Protein AF-A0A7S2HSU9-F1 (afdb_monomer)

Mean predicted aligned error: 16.43 Å

Radius of gyration: 36.78 Å; Cα contacts (8 Å, |Δi|>4): 39; chains: 1; bounding box: 89×58×72 Å

Structure (mmCIF, N/CA/C/O backbone):
data_AF-A0A7S2HSU9-F1
#
_entry.id   AF-A0A7S2HSU9-F1
#
loop_
_ato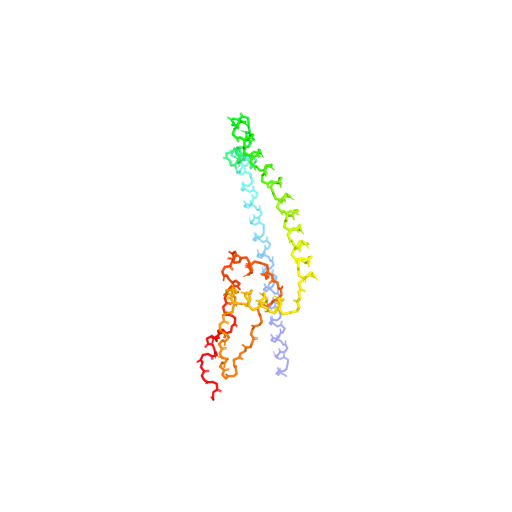m_site.group_PDB
_atom_site.id
_atom_site.type_symbol
_atom_site.label_atom_id
_atom_site.label_alt_id
_atom_site.label_comp_id
_atom_site.label_asym_id
_atom_site.label_entity_id
_atom_site.label_seq_id
_atom_site.pdbx_PDB_ins_code
_atom_site.Cartn_x
_atom_site.Cartn_y
_atom_site.Cartn_z
_atom_site.occupancy
_atom_site.B_iso_or_equiv
_atom_site.auth_seq_id
_atom_site.auth_comp_id
_atom_site.auth_asym_id
_atom_site.auth_atom_id
_atom_site.pdbx_PDB_model_num
ATOM 1 N N . GLU A 1 1 ? 65.404 -34.795 30.547 1.00 55.94 1 GLU A N 1
ATOM 2 C CA . GLU A 1 1 ? 65.030 -35.917 29.660 1.00 55.94 1 GLU A CA 1
ATOM 3 C C . GLU A 1 1 ? 63.609 -35.778 29.133 1.00 55.94 1 GLU A C 1
ATOM 5 O O . GLU A 1 1 ? 63.488 -35.503 27.955 1.00 55.94 1 GLU A O 1
ATOM 10 N N . GLN A 1 2 ? 62.559 -35.832 29.964 1.00 56.69 2 GLN A N 1
ATOM 11 C CA . GLN A 1 2 ? 61.166 -35.753 29.471 1.00 56.69 2 GLN A CA 1
ATOM 12 C C . GLN A 1 2 ? 60.814 -34.448 28.728 1.00 56.69 2 GLN A C 1
ATOM 14 O O . GLN A 1 2 ? 60.074 -34.484 27.754 1.00 56.69 2 GLN A O 1
ATOM 19 N N . GLU A 1 3 ?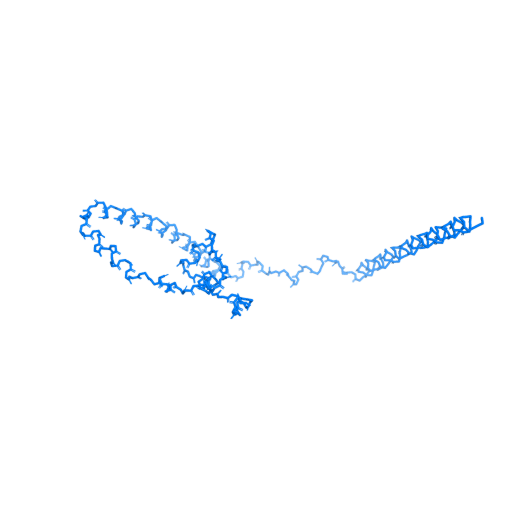 61.359 -33.308 29.156 1.00 59.69 3 GLU A N 1
ATOM 20 C CA . GLU A 1 3 ? 61.124 -32.004 28.508 1.00 59.69 3 GLU A CA 1
ATOM 21 C C . GLU A 1 3 ? 61.847 -31.895 27.152 1.00 59.69 3 GLU A C 1
ATOM 23 O O . GLU A 1 3 ? 61.262 -31.452 26.173 1.00 59.69 3 GLU A O 1
ATOM 28 N N . GLN A 1 4 ? 63.067 -32.440 27.055 1.00 66.12 4 GLN A N 1
ATOM 29 C CA . GLN A 1 4 ? 63.824 -32.517 25.797 1.00 66.12 4 GLN A CA 1
ATOM 30 C C . GLN A 1 4 ? 63.187 -33.492 24.796 1.00 66.12 4 GLN A C 1
ATOM 32 O O . GLN A 1 4 ? 63.228 -33.261 23.593 1.00 66.12 4 GLN A O 1
ATOM 37 N N . GLU A 1 5 ? 62.580 -34.577 25.280 1.00 69.50 5 GLU A N 1
ATOM 38 C CA . GLU A 1 5 ? 61.842 -35.532 24.447 1.00 69.50 5 GLU A CA 1
ATOM 39 C C . GLU A 1 5 ? 60.516 -34.935 23.933 1.00 69.50 5 GLU A C 1
ATOM 41 O O . GLU A 1 5 ? 60.114 -35.201 22.801 1.00 69.50 5 GLU A O 1
ATOM 46 N N . GLN A 1 6 ? 59.857 -34.079 24.725 1.00 71.50 6 GLN A N 1
ATOM 47 C CA . GLN A 1 6 ? 58.674 -33.327 24.291 1.00 71.50 6 GLN A CA 1
ATOM 48 C C . GLN A 1 6 ? 59.014 -32.247 23.259 1.00 71.50 6 GLN A C 1
ATOM 50 O O . GLN A 1 6 ? 58.311 -32.155 22.255 1.00 71.50 6 GLN A O 1
ATOM 55 N N . GLU A 1 7 ? 60.095 -31.488 23.459 1.00 74.81 7 GLU A N 1
ATOM 56 C CA . GLU A 1 7 ? 60.579 -30.503 22.480 1.00 74.81 7 GLU A CA 1
ATOM 57 C C . GLU A 1 7 ? 60.959 -31.172 21.151 1.00 74.81 7 GLU A C 1
ATOM 59 O O . GLU A 1 7 ? 60.509 -30.735 20.096 1.00 74.81 7 GLU A O 1
ATOM 64 N N . GLN A 1 8 ? 61.682 -32.298 21.185 1.00 75.19 8 GLN A N 1
ATOM 65 C CA . GLN A 1 8 ? 62.029 -33.053 19.972 1.00 75.19 8 GLN A CA 1
ATOM 66 C C . GLN A 1 8 ? 60.800 -33.606 19.242 1.00 75.19 8 GLN A C 1
ATOM 68 O O . GLN A 1 8 ? 60.777 -33.660 18.014 1.00 75.19 8 GLN A O 1
ATOM 73 N N . LYS A 1 9 ? 59.764 -34.018 19.979 1.00 78.00 9 LYS A N 1
ATOM 74 C CA . LYS A 1 9 ? 58.515 -34.503 19.386 1.00 78.00 9 LYS A CA 1
ATOM 75 C C . LYS A 1 9 ? 57.708 -33.372 18.742 1.00 78.00 9 LYS A C 1
ATOM 77 O O . LYS A 1 9 ? 57.135 -33.584 17.678 1.00 78.00 9 LYS A O 1
ATOM 82 N N . GLN A 1 10 ? 57.692 -32.187 19.355 1.00 75.12 10 GLN A N 1
ATOM 83 C CA . GLN A 1 10 ? 57.066 -30.991 18.783 1.00 75.12 10 GLN A CA 1
ATOM 84 C C . GLN A 1 10 ? 57.811 -30.502 17.537 1.00 75.12 10 GLN A C 1
ATOM 86 O O . GLN A 1 10 ? 57.170 -30.191 16.540 1.00 75.12 10 GLN A O 1
ATOM 91 N N . GLU A 1 11 ? 59.145 -30.515 17.553 1.00 80.56 11 GLU A N 1
ATOM 92 C CA . GLU A 1 11 ? 59.970 -30.140 16.398 1.00 80.56 11 GLU A CA 1
ATOM 93 C C . GLU A 1 11 ? 59.764 -31.106 15.215 1.00 80.56 11 GLU A C 1
ATOM 95 O O . GLU A 1 11 ? 59.621 -30.672 14.073 1.00 80.56 11 GLU A O 1
ATOM 100 N N . GLN A 1 12 ? 59.647 -32.414 15.479 1.00 79.94 12 GLN A N 1
ATOM 101 C CA . GLN A 1 12 ? 59.311 -33.411 14.452 1.00 79.94 12 GLN A CA 1
ATOM 102 C C . GLN A 1 12 ? 57.892 -33.231 13.890 1.00 79.94 12 GLN A C 1
ATOM 104 O O . GLN A 1 12 ? 57.694 -33.356 12.680 1.00 79.94 12 GLN A O 1
ATOM 109 N N . GLU A 1 13 ? 56.911 -32.925 14.743 1.00 81.50 13 GLU A N 1
ATOM 110 C CA . GLU A 1 13 ? 55.528 -32.659 14.327 1.00 81.50 13 GLU A CA 1
ATOM 111 C C . GLU A 1 13 ? 55.428 -31.371 13.488 1.00 81.50 13 GLU A C 1
ATOM 113 O O . GLU A 1 13 ? 54.714 -31.337 12.482 1.00 81.50 13 GLU A O 1
ATOM 118 N N . GLU A 1 14 ? 56.190 -30.333 13.839 1.00 80.00 14 GLU A N 1
ATOM 119 C CA . GLU A 1 14 ? 56.270 -29.081 13.084 1.00 80.00 14 GLU A CA 1
ATOM 120 C C . GLU A 1 14 ? 56.962 -29.279 11.724 1.00 80.00 14 GLU A C 1
ATOM 122 O O . GLU A 1 14 ? 56.469 -28.794 10.701 1.00 80.00 14 GLU A O 1
ATOM 127 N N . GLU A 1 15 ? 58.039 -30.069 11.666 1.00 82.44 15 GLU A N 1
ATOM 128 C CA . GLU A 1 15 ? 58.718 -30.413 10.411 1.00 82.44 15 GLU A CA 1
ATOM 129 C C . GLU A 1 15 ? 57.819 -31.259 9.484 1.00 82.44 15 GLU A C 1
ATOM 131 O O . GLU A 1 15 ? 57.792 -31.054 8.263 1.00 82.44 15 GLU A O 1
ATOM 136 N N . GLU A 1 16 ? 57.041 -32.195 10.037 1.00 83.94 16 GLU A N 1
ATOM 137 C CA . GLU A 1 16 ? 56.061 -32.986 9.283 1.00 83.94 16 GLU A CA 1
ATOM 138 C C . GLU A 1 16 ? 54.903 -32.111 8.770 1.00 83.94 16 GLU A C 1
ATOM 140 O O . GLU A 1 16 ? 54.503 -32.217 7.602 1.00 83.94 16 GLU A O 1
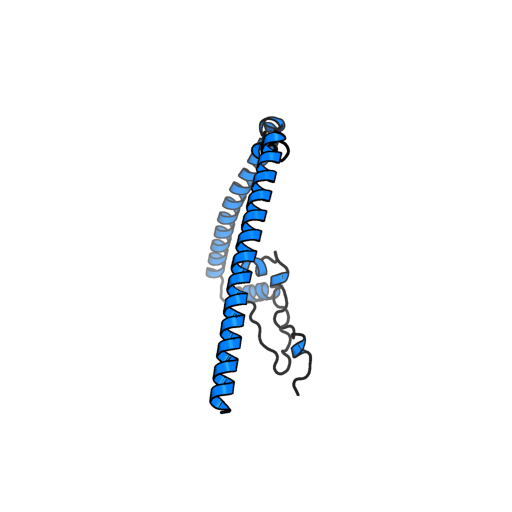ATOM 145 N N . ALA A 1 17 ? 54.407 -31.184 9.594 1.00 83.25 17 ALA A N 1
ATOM 146 C CA . ALA A 1 17 ? 53.386 -30.219 9.200 1.00 83.25 17 ALA A CA 1
ATOM 147 C C . ALA A 1 17 ? 53.877 -29.290 8.077 1.00 83.25 17 ALA A C 1
ATOM 149 O O . ALA A 1 17 ? 53.141 -29.042 7.113 1.00 83.25 17 ALA A O 1
ATOM 150 N N . GLU A 1 18 ? 55.128 -28.824 8.142 1.00 83.75 18 GLU A N 1
ATOM 151 C CA . GLU A 1 18 ? 55.730 -27.976 7.113 1.00 83.75 18 GLU A CA 1
ATOM 152 C C . GLU A 1 18 ? 55.922 -28.739 5.788 1.00 83.75 18 GLU A C 1
ATOM 154 O O . GLU A 1 18 ? 55.615 -28.214 4.709 1.00 83.75 18 GLU A O 1
ATOM 159 N N . LYS A 1 19 ? 56.357 -30.006 5.842 1.00 86.25 19 LYS A N 1
ATOM 160 C CA . LYS A 1 19 ? 56.449 -30.888 4.663 1.00 86.25 19 LYS A CA 1
ATOM 161 C C . LYS A 1 19 ? 55.080 -31.101 4.020 1.00 86.25 19 LYS A C 1
ATOM 163 O O . LYS A 1 19 ? 54.936 -30.884 2.814 1.00 86.25 19 LYS A O 1
ATOM 168 N N . ARG A 1 20 ? 54.051 -31.401 4.817 1.00 84.44 20 ARG A N 1
ATOM 169 C CA . ARG A 1 20 ? 52.673 -31.582 4.335 1.00 84.44 20 ARG A CA 1
ATOM 170 C C . ARG A 1 20 ? 52.090 -30.301 3.737 1.00 84.44 20 ARG A C 1
ATOM 172 O O . ARG A 1 20 ? 51.359 -30.354 2.747 1.00 84.44 20 ARG A O 1
ATOM 179 N N . ALA A 1 21 ? 52.412 -29.136 4.299 1.00 85.44 21 ALA A N 1
ATOM 180 C CA . ALA A 1 21 ? 52.012 -27.848 3.736 1.00 85.44 21 ALA A CA 1
ATOM 181 C C . ALA A 1 21 ? 52.681 -27.593 2.373 1.00 85.44 21 ALA A C 1
ATOM 183 O O . ALA A 1 21 ? 52.011 -27.184 1.421 1.00 85.44 21 ALA A O 1
ATOM 184 N N . LYS A 1 22 ? 53.982 -27.893 2.245 1.00 87.38 22 LYS A N 1
ATOM 185 C CA . LYS A 1 22 ? 54.726 -27.786 0.978 1.00 87.38 22 LYS A CA 1
ATOM 186 C C . LYS A 1 22 ? 54.175 -28.733 -0.093 1.00 87.38 22 LYS A C 1
ATOM 188 O O . LYS A 1 22 ? 54.092 -28.331 -1.254 1.00 87.38 22 LYS A O 1
ATOM 193 N N . GLU A 1 23 ? 53.774 -29.949 0.270 1.00 87.50 23 GLU A N 1
ATOM 194 C CA . GLU A 1 23 ? 53.136 -30.906 -0.646 1.00 87.50 23 GLU A CA 1
ATOM 195 C C . GLU A 1 23 ? 51.770 -30.417 -1.131 1.00 87.50 23 GLU A C 1
ATOM 197 O O . GLU A 1 23 ? 51.573 -30.303 -2.339 1.00 87.50 23 GLU A O 1
ATOM 202 N N . LYS A 1 24 ? 50.891 -29.963 -0.228 1.00 86.44 24 LYS A N 1
ATOM 203 C CA . LYS A 1 24 ? 49.585 -29.386 -0.600 1.00 86.44 24 LYS A CA 1
ATOM 204 C C . LYS A 1 24 ? 49.704 -28.193 -1.549 1.00 86.44 24 LYS A C 1
ATOM 206 O O . LYS A 1 24 ? 48.887 -28.018 -2.450 1.00 86.44 24 LYS A O 1
ATOM 211 N N . VAL A 1 25 ? 50.717 -27.343 -1.369 1.00 88.06 25 VAL A N 1
ATOM 212 C CA . VAL A 1 25 ? 50.963 -26.211 -2.279 1.00 88.06 25 VAL A CA 1
ATOM 213 C C . VAL A 1 25 ? 51.422 -26.695 -3.657 1.00 88.06 25 VAL A C 1
ATOM 215 O O . VAL A 1 25 ? 51.051 -26.093 -4.666 1.00 88.06 25 VAL A O 1
ATOM 218 N N . LYS A 1 26 ? 52.219 -27.766 -3.730 1.00 88.75 26 LYS A N 1
ATOM 219 C CA . LYS A 1 26 ? 52.622 -28.373 -5.008 1.00 88.75 26 LYS A CA 1
ATOM 220 C C . LYS A 1 26 ? 51.431 -29.019 -5.712 1.00 88.75 26 LYS A C 1
ATOM 222 O O . LYS A 1 26 ? 51.265 -28.773 -6.902 1.00 88.75 26 LYS A O 1
ATOM 227 N N . GLU A 1 27 ? 50.593 -29.754 -4.986 1.00 89.00 27 GLU A N 1
ATOM 228 C CA . GLU A 1 27 ? 49.362 -30.362 -5.510 1.00 89.00 27 GLU A CA 1
ATOM 229 C C . GLU A 1 27 ? 48.431 -29.300 -6.095 1.00 89.00 27 GLU A C 1
ATOM 231 O O . GLU A 1 27 ? 48.121 -29.355 -7.282 1.00 89.00 27 GLU A O 1
ATOM 236 N N . ARG A 1 28 ? 48.128 -28.236 -5.338 1.00 86.38 28 ARG A N 1
ATOM 237 C CA . ARG A 1 28 ? 47.316 -27.108 -5.832 1.00 86.38 28 ARG A CA 1
ATOM 238 C C . ARG A 1 28 ? 47.882 -26.478 -7.102 1.00 86.38 28 ARG A C 1
ATOM 240 O O . ARG A 1 28 ? 47.133 -26.129 -8.008 1.00 86.38 28 ARG A O 1
ATOM 247 N N . LYS A 1 29 ? 49.209 -26.327 -7.193 1.00 89.62 29 LYS A N 1
ATOM 248 C CA . LYS A 1 29 ? 49.864 -25.785 -8.395 1.00 89.62 29 LYS A CA 1
ATOM 249 C C . LYS A 1 29 ? 49.714 -26.706 -9.604 1.00 89.62 29 LYS A C 1
ATOM 251 O O . LYS A 1 29 ? 49.630 -26.202 -10.720 1.00 89.62 29 LYS A O 1
ATOM 256 N N . VAL A 1 30 ? 49.722 -28.023 -9.407 1.00 93.62 30 VAL A N 1
ATOM 257 C CA . VAL A 1 30 ? 49.495 -28.998 -10.482 1.00 93.62 30 VAL A CA 1
ATOM 258 C C . VAL A 1 30 ? 48.025 -28.994 -10.896 1.00 93.62 30 VAL A C 1
ATOM 260 O O . VAL A 1 30 ? 47.744 -28.891 -12.086 1.00 93.62 30 VAL A O 1
ATOM 263 N N . GLU A 1 31 ? 47.102 -28.996 -9.936 1.00 90.88 31 GLU A N 1
ATOM 264 C CA . GLU A 1 31 ? 45.658 -28.918 -10.186 1.00 90.88 31 GLU A CA 1
ATOM 265 C C . GLU A 1 31 ? 45.277 -27.644 -10.944 1.00 90.88 31 GLU A C 1
ATOM 267 O O . GLU A 1 31 ? 44.605 -27.716 -11.969 1.00 90.88 31 GLU A O 1
ATOM 272 N N . SER A 1 32 ? 45.768 -26.477 -10.509 1.00 88.69 32 SER A N 1
ATOM 273 C CA . SER A 1 32 ? 45.502 -25.207 -11.200 1.00 88.69 32 SER A CA 1
ATOM 274 C C . SER A 1 32 ? 46.047 -25.204 -12.629 1.00 88.69 32 SER A C 1
ATOM 276 O O . SER A 1 32 ? 45.394 -24.693 -13.534 1.00 88.69 32 SER A O 1
ATOM 278 N N . LYS A 1 33 ? 47.224 -25.802 -12.862 1.00 92.00 33 LYS A N 1
ATOM 279 C CA . LYS A 1 33 ? 47.770 -25.955 -14.218 1.00 92.00 33 LYS A CA 1
ATOM 280 C C . LYS A 1 33 ? 46.925 -26.900 -15.069 1.00 92.00 33 LYS A C 1
ATOM 282 O O . LYS A 1 33 ? 46.716 -26.601 -16.238 1.00 92.00 33 LYS A O 1
ATOM 287 N N . SER A 1 34 ? 46.434 -28.002 -14.502 1.00 92.62 34 SER A N 1
ATOM 288 C CA . SER A 1 34 ? 45.546 -28.934 -15.206 1.00 92.62 34 SER A CA 1
ATOM 289 C C . SER A 1 34 ? 44.240 -28.255 -15.608 1.00 92.62 34 SER A C 1
ATOM 291 O O . SER A 1 34 ? 43.871 -28.305 -16.774 1.00 92.62 34 SER A O 1
ATOM 293 N N . LEU A 1 35 ? 43.598 -27.543 -14.677 1.00 90.06 35 LEU A N 1
ATOM 294 C CA . L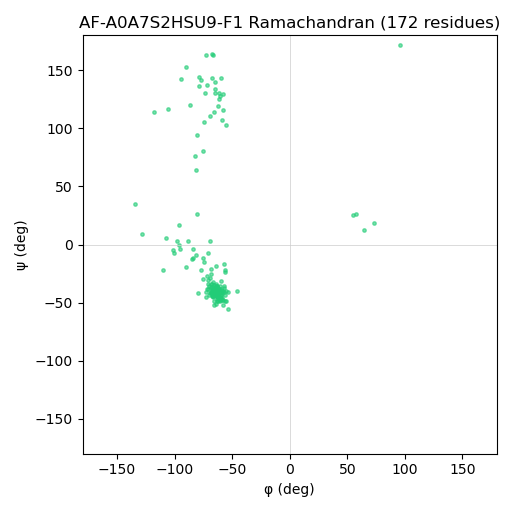EU A 1 35 ? 42.371 -26.788 -14.941 1.00 90.06 35 LEU A CA 1
ATOM 295 C C . LEU A 1 35 ? 42.571 -25.734 -16.034 1.00 90.06 35 LEU A C 1
ATOM 297 O O . LEU A 1 35 ? 41.722 -25.592 -16.907 1.00 90.06 35 LEU A O 1
ATOM 301 N N . MET A 1 36 ? 43.705 -25.028 -16.016 1.00 91.56 36 MET A N 1
ATOM 302 C CA . MET A 1 36 ? 44.033 -24.047 -17.050 1.00 91.56 36 MET A CA 1
ATOM 303 C C . MET A 1 36 ? 44.229 -24.703 -18.422 1.00 91.56 36 MET A C 1
ATOM 305 O O . MET A 1 36 ? 43.744 -24.182 -19.419 1.00 91.56 36 MET A O 1
ATOM 309 N N . ILE A 1 37 ? 44.914 -25.849 -18.486 1.00 92.06 37 ILE A N 1
ATOM 310 C CA . ILE A 1 37 ? 45.093 -26.594 -19.740 1.00 92.06 37 ILE A CA 1
ATOM 311 C C . ILE A 1 37 ? 43.745 -27.097 -20.265 1.00 92.06 37 ILE A C 1
ATOM 313 O O . ILE A 1 37 ? 43.496 -27.001 -21.463 1.00 92.06 37 ILE A O 1
ATOM 317 N N . ASP A 1 38 ? 42.880 -27.611 -19.393 1.00 89.81 38 ASP A N 1
ATOM 318 C CA . ASP A 1 38 ? 41.554 -28.093 -19.786 1.00 89.81 38 ASP A CA 1
ATOM 319 C C . ASP A 1 38 ? 40.643 -26.950 -20.247 1.00 89.81 38 ASP A C 1
ATOM 321 O O . ASP A 1 38 ? 39.866 -27.142 -21.178 1.00 89.81 38 ASP A O 1
ATOM 325 N N . GLN A 1 39 ? 40.770 -25.757 -19.655 1.00 86.38 39 GLN A N 1
ATOM 326 C CA . GLN A 1 39 ? 40.086 -24.557 -20.137 1.00 86.38 39 GLN A CA 1
ATOM 327 C C . GLN A 1 39 ? 40.573 -24.173 -21.534 1.00 86.38 39 GLN A C 1
ATOM 329 O O . GLN A 1 39 ? 39.763 -24.079 -22.442 1.00 86.38 39 GLN A O 1
ATOM 334 N N . ILE A 1 40 ? 41.891 -24.066 -21.732 1.00 88.56 40 ILE A N 1
ATOM 335 C CA . ILE A 1 40 ? 42.473 -23.717 -23.035 1.00 88.56 40 ILE A CA 1
ATOM 336 C C . ILE A 1 40 ? 42.070 -24.734 -24.109 1.00 88.56 40 ILE A C 1
ATOM 338 O O . ILE A 1 40 ? 41.784 -24.353 -25.237 1.00 88.56 40 ILE A O 1
ATOM 342 N N . LYS A 1 41 ? 42.031 -26.032 -23.783 1.00 88.25 41 LYS A N 1
ATOM 343 C CA . LYS A 1 41 ? 41.555 -27.057 -24.722 1.00 88.25 41 LYS A CA 1
ATOM 344 C C . LYS A 1 41 ? 40.086 -26.871 -25.076 1.00 88.25 41 LYS A C 1
ATOM 346 O O . LYS A 1 41 ? 39.768 -26.962 -26.253 1.00 88.25 41 LYS A O 1
ATOM 351 N N . ARG A 1 42 ? 39.224 -26.591 -24.092 1.00 83.94 42 ARG A N 1
ATOM 352 C CA . ARG A 1 42 ? 37.810 -26.281 -24.343 1.00 83.94 42 ARG A CA 1
ATOM 353 C C . ARG A 1 42 ? 37.662 -25.055 -25.238 1.00 83.94 42 ARG A C 1
ATOM 355 O O . ARG A 1 42 ? 36.942 -25.137 -26.221 1.00 83.94 42 ARG A O 1
ATOM 362 N N . ASP A 1 43 ? 38.396 -23.985 -24.956 1.00 78.62 43 ASP A N 1
ATOM 363 C CA . ASP A 1 43 ? 38.346 -22.752 -25.746 1.00 78.62 43 ASP A CA 1
ATOM 364 C C . ASP A 1 43 ? 38.808 -23.009 -27.201 1.00 78.62 43 ASP A C 1
ATOM 366 O O . ASP A 1 43 ? 38.148 -22.592 -28.147 1.00 78.62 43 ASP A O 1
ATOM 370 N N . ILE A 1 44 ? 39.880 -23.791 -27.399 1.00 82.88 44 ILE A N 1
ATOM 371 C CA . ILE A 1 44 ? 40.372 -24.201 -28.730 1.00 82.88 44 ILE A CA 1
ATOM 372 C C . ILE A 1 44 ? 39.387 -25.138 -29.448 1.00 82.88 44 ILE A C 1
ATOM 374 O O . ILE A 1 44 ? 39.271 -25.098 -30.672 1.00 82.88 44 ILE A O 1
ATOM 378 N N . GLU A 1 45 ? 38.715 -26.037 -28.728 1.00 79.69 45 GLU A N 1
ATOM 379 C CA . GLU A 1 45 ? 37.693 -26.925 -29.293 1.00 79.69 45 GLU A CA 1
ATOM 380 C C . GLU A 1 45 ? 36.462 -26.132 -29.750 1.00 79.69 45 GLU A C 1
ATOM 382 O O . GLU A 1 45 ? 35.961 -26.396 -30.842 1.00 79.69 45 GLU A O 1
ATOM 387 N N . VAL A 1 46 ? 36.027 -25.134 -28.973 1.00 71.31 46 VAL A N 1
ATOM 388 C CA . VAL A 1 46 ? 34.948 -24.199 -29.334 1.00 71.31 46 VAL A CA 1
ATOM 389 C C . VAL A 1 46 ? 35.340 -23.372 -30.563 1.00 71.31 46 VAL A C 1
ATOM 391 O O . VAL A 1 46 ? 34.585 -23.329 -31.535 1.00 71.31 46 VAL A O 1
ATOM 394 N N . GLU A 1 47 ? 36.557 -22.819 -30.584 1.00 70.38 47 GLU A N 1
ATOM 395 C CA . GLU A 1 47 ? 37.080 -22.046 -31.718 1.00 70.38 47 GLU A CA 1
ATOM 396 C C . GLU A 1 47 ? 37.182 -22.899 -32.999 1.00 70.38 47 GLU A C 1
ATOM 398 O O . GLU A 1 47 ? 36.719 -22.492 -34.065 1.00 70.38 47 GLU A O 1
ATOM 403 N N . ASN A 1 48 ? 37.717 -24.125 -32.910 1.00 73.44 48 ASN A N 1
ATOM 404 C CA . ASN A 1 48 ? 37.816 -25.041 -34.057 1.00 73.44 48 ASN A CA 1
ATOM 405 C C . ASN A 1 48 ? 36.459 -25.574 -34.530 1.00 73.44 48 ASN A C 1
ATOM 407 O O . ASN A 1 48 ? 36.314 -25.905 -35.708 1.00 73.44 48 ASN A O 1
ATOM 411 N N . ALA A 1 49 ? 35.474 -25.686 -33.636 1.00 69.62 49 ALA A N 1
ATOM 412 C CA . ALA A 1 49 ? 34.112 -26.061 -33.996 1.00 69.62 49 ALA A CA 1
ATOM 413 C C . ALA A 1 49 ? 33.385 -24.948 -34.773 1.00 69.62 49 ALA A C 1
ATOM 415 O O . ALA A 1 49 ? 32.282 -25.187 -35.263 1.00 69.62 49 ALA A O 1
ATOM 416 N N . GLY A 1 50 ? 33.985 -23.755 -34.905 1.00 58.00 50 GLY A N 1
ATOM 417 C CA . GLY A 1 50 ? 33.379 -22.610 -35.585 1.00 58.00 50 GLY A CA 1
ATOM 418 C C . GLY A 1 50 ? 32.125 -22.096 -34.880 1.00 58.00 50 GLY A C 1
ATOM 419 O O . GLY A 1 50 ? 31.379 -21.311 -35.458 1.00 58.00 50 GLY A O 1
ATOM 420 N N . VAL A 1 51 ? 31.889 -22.549 -33.647 1.00 56.38 51 VAL A N 1
ATOM 421 C CA . VAL A 1 51 ? 30.853 -22.024 -32.773 1.00 56.38 51 VAL A CA 1
ATOM 422 C C . VAL A 1 51 ? 31.460 -20.764 -32.182 1.00 56.38 51 VAL A C 1
ATOM 424 O O . VAL A 1 51 ? 32.214 -20.836 -31.214 1.00 56.38 51 VAL A O 1
ATOM 427 N N . ASN A 1 52 ? 31.193 -19.602 -32.784 1.00 55.94 52 ASN A N 1
ATOM 428 C CA . ASN A 1 52 ? 31.393 -18.379 -32.017 1.00 55.94 52 ASN A CA 1
ATOM 429 C C . ASN A 1 52 ? 30.489 -18.522 -30.786 1.00 55.94 52 ASN A C 1
ATOM 431 O O . ASN A 1 52 ? 29.309 -18.834 -30.930 1.00 55.94 52 ASN A O 1
ATOM 435 N N . GLU A 1 53 ? 31.011 -18.314 -29.580 1.00 53.09 53 GLU A N 1
ATOM 436 C CA . GLU A 1 53 ? 30.159 -18.191 -28.386 1.00 53.09 53 GLU A CA 1
ATOM 437 C C . GLU A 1 53 ? 29.118 -17.066 -28.567 1.00 53.09 53 GLU A C 1
ATOM 439 O O . GLU A 1 53 ? 28.038 -17.120 -27.987 1.00 53.09 53 GLU A O 1
ATOM 444 N N . ASP A 1 54 ? 29.401 -16.120 -29.468 1.00 53.91 54 ASP A N 1
ATOM 445 C CA . ASP A 1 54 ? 28.486 -15.076 -29.931 1.00 53.91 54 ASP A CA 1
ATOM 446 C C . ASP A 1 54 ? 27.404 -15.568 -30.919 1.00 53.91 54 ASP A C 1
ATOM 448 O O . ASP A 1 54 ? 26.463 -14.833 -31.190 1.00 53.91 54 ASP A O 1
ATOM 452 N N . ASP A 1 55 ? 27.485 -16.786 -31.466 1.00 50.19 55 ASP A N 1
ATOM 453 C CA . ASP A 1 55 ? 26.496 -17.353 -32.411 1.00 50.19 55 ASP A CA 1
ATOM 454 C C . ASP A 1 55 ? 25.455 -18.246 -31.706 1.00 50.19 55 ASP A C 1
ATOM 456 O O . ASP A 1 55 ? 24.500 -18.730 -32.309 1.00 50.19 55 ASP A O 1
ATOM 460 N N . ALA A 1 56 ? 25.578 -18.407 -30.384 1.00 50.88 56 ALA A N 1
ATOM 461 C CA . ALA A 1 56 ? 24.491 -18.869 -29.522 1.00 50.88 56 ALA A CA 1
ATOM 462 C C . ALA A 1 56 ? 23.509 -17.728 -29.173 1.00 50.88 56 ALA A C 1
ATOM 464 O O . ALA A 1 56 ? 22.888 -17.759 -28.113 1.00 50.88 56 ALA A O 1
ATOM 465 N N . SER A 1 57 ? 23.389 -16.702 -30.026 1.00 53.12 57 SER A N 1
ATOM 466 C CA . SER A 1 57 ? 22.686 -15.462 -29.681 1.00 53.12 57 SER A CA 1
ATOM 467 C C . SER A 1 57 ? 21.613 -14.991 -30.661 1.00 53.12 57 SER A C 1
ATOM 469 O O . SER A 1 57 ? 21.095 -13.913 -30.436 1.00 53.12 57 SER A O 1
ATOM 471 N N . ASP A 1 58 ? 21.201 -15.764 -31.674 1.00 51.84 58 ASP A N 1
ATOM 472 C CA . ASP A 1 58 ? 20.101 -15.328 -32.570 1.00 51.84 58 ASP A CA 1
ATOM 473 C C . ASP A 1 58 ? 18.798 -16.134 -32.395 1.00 51.84 58 ASP A C 1
ATOM 475 O O . ASP A 1 58 ? 17.707 -15.664 -32.694 1.00 51.84 58 ASP A O 1
ATOM 479 N N . ILE A 1 59 ? 18.878 -17.354 -31.847 1.00 54.56 59 ILE A N 1
ATOM 480 C CA . ILE A 1 59 ? 17.705 -18.235 -31.654 1.00 54.56 59 ILE A CA 1
ATOM 481 C C . ILE A 1 59 ? 17.032 -18.010 -30.282 1.00 54.56 59 ILE A C 1
ATOM 483 O O . ILE A 1 59 ? 15.864 -18.354 -30.106 1.00 54.56 59 ILE A O 1
ATOM 487 N N . GLU A 1 60 ? 17.739 -17.412 -29.316 1.00 57.31 60 GLU A N 1
ATOM 488 C CA . GLU A 1 60 ? 17.217 -17.092 -27.973 1.00 57.31 60 GLU A CA 1
ATOM 489 C C . GLU A 1 60 ? 16.956 -15.593 -27.742 1.00 57.31 60 GLU A C 1
ATOM 491 O O . GLU A 1 60 ? 16.602 -15.192 -26.630 1.00 57.31 60 GLU A O 1
ATOM 496 N N . LEU A 1 61 ? 17.097 -14.746 -28.767 1.00 61.41 61 LEU A N 1
ATOM 497 C CA . LEU A 1 61 ? 16.624 -13.367 -28.673 1.00 61.41 61 LEU A CA 1
ATOM 498 C C . LEU A 1 61 ? 15.097 -13.361 -28.756 1.00 61.41 61 LEU A C 1
ATOM 500 O O . LEU A 1 61 ? 14.487 -13.995 -29.617 1.00 61.41 61 LEU A O 1
ATOM 504 N N . ILE A 1 62 ? 14.471 -12.664 -27.811 1.00 63.41 62 ILE A N 1
ATOM 505 C CA . ILE A 1 62 ? 13.040 -12.374 -27.864 1.00 63.41 62 ILE A CA 1
ATOM 506 C C . ILE A 1 62 ? 12.828 -11.531 -29.125 1.00 63.41 62 ILE A C 1
ATOM 508 O O . ILE A 1 62 ? 13.422 -10.463 -29.209 1.00 63.41 62 ILE A O 1
ATOM 512 N N . ASP A 1 63 ? 12.026 -12.030 -30.074 1.00 65.56 63 ASP A N 1
ATOM 513 C CA . ASP A 1 63 ? 11.657 -11.317 -31.309 1.00 65.56 63 ASP A CA 1
ATOM 514 C C . ASP A 1 63 ? 11.049 -9.956 -30.927 1.00 65.56 63 ASP A C 1
ATOM 516 O O . ASP A 1 63 ? 9.924 -9.892 -30.426 1.00 65.56 63 ASP A O 1
ATOM 520 N N . ASP A 1 64 ? 11.840 -8.895 -31.079 1.00 62.31 64 ASP A N 1
ATOM 521 C CA . ASP A 1 64 ? 11.518 -7.490 -30.814 1.00 62.31 64 ASP A CA 1
ATOM 522 C C . ASP A 1 64 ? 11.085 -6.757 -32.095 1.00 62.31 64 ASP A C 1
ATOM 524 O O . ASP A 1 64 ? 11.076 -5.527 -32.157 1.00 62.31 64 ASP A O 1
ATOM 528 N N . ASP A 1 65 ? 10.730 -7.524 -33.129 1.00 70.62 65 ASP A N 1
ATOM 529 C CA . ASP A 1 65 ? 10.255 -7.028 -34.413 1.00 70.62 65 ASP A CA 1
ATOM 530 C C . ASP A 1 65 ? 8.806 -6.519 -34.321 1.00 70.62 65 ASP A C 1
ATOM 532 O O . ASP A 1 65 ? 7.840 -7.184 -34.718 1.00 70.62 65 ASP A O 1
ATOM 536 N N . ASP A 1 66 ? 8.693 -5.293 -33.813 1.00 60.12 66 ASP A N 1
ATOM 537 C CA . ASP A 1 66 ? 7.470 -4.491 -33.697 1.00 60.12 66 ASP A CA 1
ATOM 538 C C . ASP A 1 66 ? 6.764 -4.264 -35.070 1.00 60.12 66 ASP A C 1
ATOM 540 O O . ASP A 1 66 ? 5.581 -3.911 -35.148 1.00 60.12 66 ASP A O 1
ATOM 544 N N . GLU A 1 67 ? 7.449 -4.490 -36.205 1.00 64.75 67 GLU A N 1
ATOM 545 C CA . GLU A 1 67 ? 6.893 -4.257 -37.549 1.00 64.75 67 GLU A CA 1
ATOM 546 C C . GLU A 1 67 ? 5.912 -5.354 -37.997 1.00 64.75 67 GLU A C 1
ATOM 548 O O . GLU A 1 67 ? 5.049 -5.109 -38.849 1.00 64.75 67 GLU A O 1
ATOM 553 N N . LYS A 1 68 ? 5.973 -6.564 -37.418 1.00 69.19 68 LYS A N 1
ATOM 554 C CA . LYS A 1 68 ? 5.061 -7.661 -37.796 1.00 69.19 68 LYS A CA 1
ATOM 555 C C . LYS A 1 68 ? 3.619 -7.429 -37.326 1.00 69.19 68 LYS A C 1
ATOM 557 O O . LYS A 1 68 ? 2.698 -7.894 -37.999 1.00 69.19 68 LYS A O 1
ATOM 562 N N . ASN A 1 69 ? 3.415 -6.723 -36.206 1.00 71.56 69 ASN A N 1
ATOM 563 C CA . ASN A 1 69 ? 2.109 -6.528 -35.553 1.00 71.56 69 ASN A CA 1
ATOM 564 C C . ASN A 1 69 ? 1.842 -5.067 -35.123 1.00 71.56 69 ASN A C 1
ATOM 566 O O . ASN A 1 69 ? 1.137 -4.821 -34.141 1.00 71.56 69 ASN A O 1
ATOM 570 N N . GLU A 1 70 ? 2.322 -4.092 -35.900 1.00 77.88 70 GLU A N 1
ATOM 571 C CA . GLU A 1 70 ? 2.247 -2.646 -35.610 1.00 77.88 70 GLU A CA 1
ATOM 572 C C . GLU A 1 70 ? 0.856 -2.169 -35.126 1.00 77.88 70 GLU A C 1
ATOM 574 O O . GLU A 1 70 ? 0.733 -1.370 -34.195 1.00 77.88 70 GLU A O 1
ATOM 579 N N . ALA A 1 71 ? -0.229 -2.685 -35.719 1.00 82.62 71 ALA A N 1
ATOM 580 C CA . ALA A 1 71 ? -1.593 -2.307 -35.342 1.00 82.62 71 ALA A CA 1
ATOM 581 C C . ALA A 1 71 ? -1.994 -2.782 -33.930 1.00 82.62 71 ALA A C 1
ATOM 583 O O . ALA A 1 71 ? -2.675 -2.054 -33.202 1.00 82.62 71 ALA A O 1
ATOM 584 N N . GLU A 1 72 ? -1.594 -3.992 -33.533 1.00 83.25 72 GLU A N 1
ATOM 585 C CA . GLU A 1 72 ? -1.893 -4.533 -32.203 1.00 83.25 72 GLU A CA 1
ATOM 586 C C . GLU A 1 72 ? -1.050 -3.837 -31.134 1.00 83.25 72 GLU A C 1
ATOM 588 O O . GLU A 1 72 ? -1.557 -3.463 -30.073 1.00 83.25 72 GLU A O 1
ATOM 593 N N . GLU A 1 73 ? 0.219 -3.580 -31.433 1.00 84.38 73 GLU A N 1
ATOM 594 C CA . GLU A 1 73 ? 1.129 -2.865 -30.543 1.00 84.38 73 GLU A CA 1
ATOM 595 C C . GLU A 1 73 ? 0.723 -1.414 -30.331 1.00 84.38 73 GLU A C 1
ATOM 597 O O . GLU A 1 73 ? 0.772 -0.924 -29.198 1.00 84.38 73 GLU A O 1
ATOM 602 N N . TYR A 1 74 ? 0.234 -0.744 -31.375 1.00 87.88 74 TYR A N 1
ATOM 603 C CA . TYR A 1 74 ? -0.326 0.596 -31.267 1.00 87.88 74 TYR A CA 1
ATOM 604 C C . TYR A 1 74 ? -1.547 0.634 -30.338 1.00 87.88 74 TYR A C 1
ATOM 606 O O . TYR A 1 74 ? -1.653 1.508 -29.470 1.00 87.88 74 TYR A O 1
ATOM 614 N N . GLU A 1 75 ? -2.461 -0.334 -30.448 1.00 90.88 75 GLU A N 1
ATOM 615 C CA . GLU A 1 75 ? -3.609 -0.419 -29.540 1.00 90.88 75 GLU A CA 1
ATOM 616 C C . GLU A 1 75 ? -3.181 -0.791 -28.109 1.00 90.88 75 GLU A C 1
ATOM 618 O O . GLU A 1 75 ? -3.694 -0.216 -27.145 1.00 90.88 75 GLU A O 1
ATOM 623 N N . LEU A 1 76 ? -2.187 -1.665 -27.927 1.00 91.06 76 LEU A N 1
ATOM 624 C CA . LEU A 1 76 ? -1.610 -1.961 -26.610 1.00 91.06 76 LEU A CA 1
ATOM 625 C C . LEU A 1 76 ? -0.933 -0.733 -25.995 1.00 91.06 76 LEU A C 1
ATOM 627 O O . LEU A 1 76 ? -1.125 -0.449 -24.808 1.00 91.06 76 LEU A O 1
ATOM 631 N N . TRP A 1 77 ? -0.175 0.028 -26.784 1.00 92.44 77 TRP A N 1
ATOM 632 C CA . TRP A 1 77 ? 0.419 1.298 -26.378 1.00 92.44 77 TRP A CA 1
ATOM 633 C C . TRP A 1 77 ? -0.661 2.280 -25.927 1.00 92.44 77 TRP A C 1
ATOM 635 O O . TRP A 1 77 ? -0.582 2.822 -24.823 1.00 92.44 77 TRP A O 1
ATOM 645 N N . LYS A 1 78 ? -1.729 2.426 -26.709 1.00 94.56 78 LYS A N 1
ATOM 646 C CA . LYS A 1 78 ? -2.878 3.274 -26.386 1.00 94.56 78 LYS A CA 1
ATOM 647 C C . LYS A 1 78 ? -3.602 2.816 -25.122 1.00 94.56 78 LYS A C 1
ATOM 649 O O . LYS A 1 78 ? -3.976 3.654 -24.309 1.00 94.56 78 LYS A O 1
ATOM 654 N N . ILE A 1 79 ? -3.751 1.512 -24.885 1.00 95.31 79 ILE A N 1
ATOM 655 C CA . ILE A 1 79 ? -4.300 0.982 -23.625 1.00 95.31 79 ILE A CA 1
ATOM 656 C C . ILE A 1 79 ? -3.399 1.353 -22.444 1.00 95.31 79 ILE A C 1
ATOM 658 O O . ILE A 1 79 ? -3.903 1.771 -21.399 1.00 95.31 79 ILE A O 1
ATOM 662 N N . ARG A 1 80 ? -2.074 1.219 -22.578 1.00 94.50 80 ARG A N 1
ATOM 663 C CA . ARG A 1 80 ? -1.124 1.625 -21.529 1.00 94.50 80 ARG A CA 1
ATOM 664 C C . ARG A 1 80 ? -1.217 3.127 -21.265 1.00 94.50 80 ARG A C 1
ATOM 666 O O . ARG A 1 80 ? -1.256 3.527 -20.103 1.00 94.50 80 ARG A O 1
ATOM 673 N N . GLU A 1 81 ? -1.317 3.936 -22.312 1.00 96.69 81 GLU A N 1
ATOM 674 C CA . GLU A 1 81 ? -1.437 5.388 -22.198 1.00 96.69 81 GLU A CA 1
ATOM 675 C C . GLU A 1 81 ? -2.760 5.804 -21.546 1.00 96.69 81 GLU A C 1
ATOM 677 O O . GLU A 1 81 ? -2.772 6.567 -20.582 1.00 96.69 81 GLU A O 1
ATOM 682 N N . LEU A 1 82 ? -3.877 5.203 -21.958 1.00 96.00 82 LEU A N 1
ATOM 683 C CA . LEU A 1 82 ? -5.174 5.403 -21.313 1.00 96.00 82 LEU A CA 1
ATOM 684 C C . LEU A 1 82 ? -5.152 4.989 -19.837 1.00 96.00 82 LEU A C 1
ATOM 686 O O . LEU A 1 82 ? -5.742 5.680 -19.008 1.00 96.00 82 LEU A O 1
ATOM 690 N N . LYS A 1 83 ? -4.451 3.905 -19.477 1.00 96.19 83 LYS A N 1
ATOM 691 C CA . LYS A 1 83 ? -4.254 3.510 -18.071 1.00 96.19 83 LYS A CA 1
ATOM 692 C C . LYS A 1 83 ? -3.460 4.556 -17.284 1.00 96.19 83 LYS A C 1
ATOM 694 O O . LYS A 1 83 ? -3.779 4.778 -16.120 1.00 96.19 83 LYS A O 1
ATOM 699 N N . ARG A 1 84 ? -2.460 5.210 -17.888 1.00 95.75 84 ARG A N 1
ATOM 700 C CA . ARG A 1 84 ? -1.706 6.299 -17.239 1.00 95.75 84 ARG A CA 1
ATOM 701 C C . ARG A 1 84 ? -2.593 7.511 -16.987 1.00 95.75 84 ARG A C 1
ATOM 703 O O . ARG A 1 84 ? -2.738 7.913 -15.840 1.00 95.75 84 ARG A O 1
ATOM 710 N N . ILE A 1 85 ? -3.282 7.992 -18.021 1.00 95.69 85 ILE A N 1
ATOM 711 C CA . ILE A 1 85 ? -4.225 9.116 -17.905 1.00 95.69 85 ILE A CA 1
ATOM 712 C C . ILE A 1 85 ? -5.311 8.810 -16.866 1.00 95.69 85 ILE A C 1
ATOM 714 O O . ILE A 1 85 ? -5.698 9.679 -16.082 1.00 95.69 85 ILE A O 1
ATOM 718 N N . LYS A 1 86 ? -5.815 7.570 -16.851 1.00 96.69 86 LYS A N 1
ATOM 719 C CA . LYS A 1 86 ? -6.795 7.119 -15.864 1.00 96.69 86 LYS A CA 1
ATOM 720 C C . LYS A 1 86 ? -6.235 7.212 -14.443 1.00 96.69 86 LYS A C 1
ATOM 722 O O . LYS A 1 86 ? -6.911 7.801 -13.608 1.00 96.69 86 LYS A O 1
ATOM 727 N N . ARG A 1 87 ? -5.021 6.710 -14.192 1.00 95.62 87 ARG A N 1
ATOM 728 C CA . ARG A 1 87 ? -4.364 6.778 -12.876 1.00 95.62 87 ARG A CA 1
ATOM 729 C C . ARG A 1 87 ? -4.241 8.217 -12.379 1.00 95.62 87 ARG A C 1
ATOM 731 O O . ARG A 1 87 ? -4.673 8.513 -11.273 1.00 95.62 87 ARG A O 1
ATOM 738 N N . ASP A 1 88 ? -3.746 9.119 -13.222 1.00 94.94 88 ASP A N 1
ATOM 739 C CA . ASP A 1 88 ? -3.554 10.526 -12.852 1.00 94.94 88 ASP A CA 1
ATOM 740 C C . ASP A 1 88 ? -4.898 11.215 -12.557 1.00 94.94 88 ASP A C 1
ATOM 742 O O . ASP A 1 88 ? -5.030 12.058 -11.663 1.00 94.94 88 ASP A O 1
ATOM 746 N N . LYS A 1 89 ? -5.943 10.844 -13.307 1.00 96.88 89 LYS A N 1
ATOM 747 C CA . LYS A 1 89 ? -7.301 11.339 -13.074 1.00 96.88 89 LYS A CA 1
ATOM 748 C C . LYS A 1 89 ? -7.895 10.785 -11.780 1.00 96.88 89 LYS A C 1
ATOM 750 O O . LYS A 1 89 ? -8.564 11.549 -11.087 1.00 96.88 89 LYS A O 1
ATOM 755 N N . GLU A 1 90 ? -7.689 9.505 -11.485 1.00 95.25 90 GLU A N 1
ATOM 756 C CA . GLU A 1 90 ? -8.137 8.851 -10.250 1.00 95.25 90 GLU A CA 1
ATOM 757 C C . GLU A 1 90 ? -7.454 9.470 -9.031 1.00 95.25 90 GLU A C 1
ATOM 759 O O . GLU A 1 90 ? -8.163 9.948 -8.154 1.00 95.25 90 GLU A O 1
ATOM 764 N N . GLU A 1 91 ? -6.129 9.642 -9.043 1.00 93.81 91 GLU A N 1
ATOM 765 C CA . GLU A 1 91 ? -5.393 10.285 -7.942 1.00 93.81 91 GLU A CA 1
ATOM 766 C C . GLU A 1 91 ? -5.926 11.698 -7.644 1.00 93.81 91 GLU A C 1
ATOM 768 O O . GLU A 1 91 ? -6.155 12.085 -6.495 1.00 93.81 91 GLU A O 1
ATOM 773 N N . ARG A 1 92 ? -6.192 12.486 -8.693 1.00 94.62 92 ARG A N 1
ATOM 774 C CA . ARG A 1 92 ? -6.759 13.829 -8.536 1.00 94.62 92 ARG A CA 1
ATOM 775 C C . ARG A 1 92 ? -8.189 13.793 -7.992 1.00 94.62 92 ARG A C 1
ATOM 777 O O . ARG A 1 92 ? -8.551 14.669 -7.208 1.00 94.62 92 ARG A O 1
ATOM 784 N N . LEU A 1 93 ? -9.005 12.835 -8.429 1.00 95.81 93 LEU A N 1
ATOM 785 C CA . LEU A 1 93 ? -10.371 12.667 -7.933 1.00 95.81 93 LEU A CA 1
ATOM 786 C C . LEU A 1 93 ? -10.380 12.209 -6.477 1.00 95.81 93 LEU A C 1
ATOM 788 O O . LEU A 1 93 ? -11.181 12.719 -5.703 1.00 95.81 93 LEU A O 1
ATOM 792 N N . ASP A 1 94 ? -9.495 11.302 -6.088 1.00 93.88 94 ASP A N 1
ATOM 793 C CA . ASP A 1 94 ? -9.416 10.810 -4.716 1.00 93.88 94 ASP A CA 1
ATOM 794 C C . ASP A 1 94 ? -8.957 11.918 -3.769 1.00 93.88 94 ASP A C 1
ATOM 796 O O . ASP A 1 94 ? -9.622 12.169 -2.766 1.00 93.88 94 ASP A O 1
ATOM 800 N N . ARG A 1 95 ? -7.974 12.731 -4.176 1.00 93.31 95 ARG A N 1
ATOM 801 C CA . ARG A 1 95 ? -7.612 13.959 -3.449 1.00 93.31 95 ARG A CA 1
ATOM 802 C C . ARG A 1 95 ? -8.790 14.930 -3.302 1.00 93.31 95 ARG A C 1
ATOM 804 O O . ARG A 1 95 ? -8.950 15.562 -2.261 1.00 93.31 95 ARG A O 1
ATOM 811 N N . GLN A 1 96 ? -9.618 15.086 -4.339 1.00 95.38 96 GLN A N 1
ATOM 812 C CA . GLN A 1 96 ? -10.819 15.928 -4.262 1.00 95.38 96 GLN A CA 1
ATOM 813 C C . GLN A 1 96 ? -11.852 15.350 -3.291 1.00 95.38 96 GLN A C 1
ATOM 815 O O . GLN A 1 96 ? -12.362 16.091 -2.456 1.00 95.38 96 GLN A O 1
ATOM 820 N N . LYS A 1 97 ? -12.111 14.039 -3.337 1.00 95.19 97 LYS A N 1
ATOM 821 C CA . LYS A 1 97 ? -13.020 13.362 -2.401 1.00 95.19 97 LYS A CA 1
ATOM 822 C C . LYS A 1 97 ? -12.551 13.495 -0.956 1.00 95.19 97 LYS A C 1
ATOM 824 O O . LYS A 1 97 ? -13.379 13.734 -0.083 1.00 95.19 97 LYS A O 1
ATOM 829 N N . GLU A 1 98 ? -11.252 13.363 -0.698 1.00 93.00 98 GLU A N 1
ATOM 830 C CA . GLU A 1 98 ? -10.672 13.562 0.634 1.00 93.00 98 GLU A CA 1
ATOM 831 C C . GLU A 1 98 ? -10.925 14.984 1.142 1.00 93.00 98 GLU A C 1
ATOM 833 O O . GLU A 1 98 ? -11.411 15.170 2.257 1.00 93.00 98 GLU A O 1
ATOM 838 N N . LEU A 1 99 ? -10.663 15.997 0.310 1.00 94.88 99 LEU A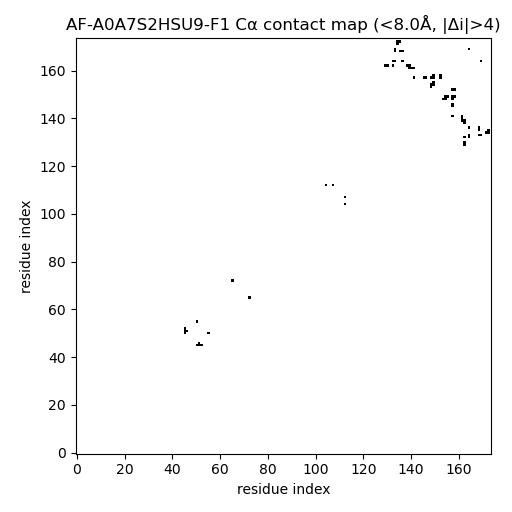 N 1
ATOM 839 C CA . LEU A 1 99 ? -10.917 17.396 0.660 1.00 94.88 99 LEU A CA 1
ATOM 840 C C . LEU A 1 99 ? -12.405 17.670 0.906 1.00 94.88 99 LEU A C 1
ATOM 842 O O . LEU A 1 99 ? -12.749 18.300 1.907 1.00 94.88 99 LEU A O 1
ATOM 846 N N . GLU A 1 100 ? -13.286 17.166 0.041 1.00 95.12 100 GLU A N 1
ATOM 847 C CA . GLU A 1 100 ? -14.738 17.270 0.209 1.00 95.12 100 GLU A CA 1
ATOM 848 C C . GLU A 1 100 ? -15.213 16.571 1.488 1.00 95.12 100 GLU A C 1
ATOM 850 O O . GLU A 1 100 ? -16.099 17.072 2.179 1.00 95.12 100 GLU A O 1
ATOM 855 N N . TRP A 1 101 ? -14.639 15.417 1.831 1.00 91.44 101 TRP A N 1
ATOM 856 C CA . TRP A 1 101 ? -14.960 14.700 3.063 1.00 91.44 101 TRP A CA 1
ATOM 857 C C . TRP A 1 101 ? -14.510 15.480 4.302 1.00 91.44 101 TRP A C 1
ATOM 859 O O . TRP A 1 101 ? -15.277 15.619 5.258 1.00 91.44 101 TRP A O 1
ATOM 869 N N . ILE A 1 102 ? -13.309 16.065 4.265 1.00 92.12 102 ILE A N 1
ATOM 870 C CA . ILE A 1 102 ? -12.803 16.942 5.327 1.00 92.12 102 ILE A CA 1
ATOM 871 C C . ILE A 1 102 ? -13.723 18.157 5.497 1.00 92.12 102 ILE A C 1
ATOM 873 O O . ILE A 1 102 ? -14.079 18.504 6.624 1.00 92.12 102 ILE A O 1
ATOM 877 N N . GLU A 1 103 ? -14.126 18.806 4.405 1.00 93.75 103 GLU A N 1
ATOM 878 C CA . GLU A 1 103 ? -15.034 19.956 4.443 1.00 93.75 103 GLU A CA 1
ATOM 879 C C . GLU A 1 103 ? -16.414 19.575 4.993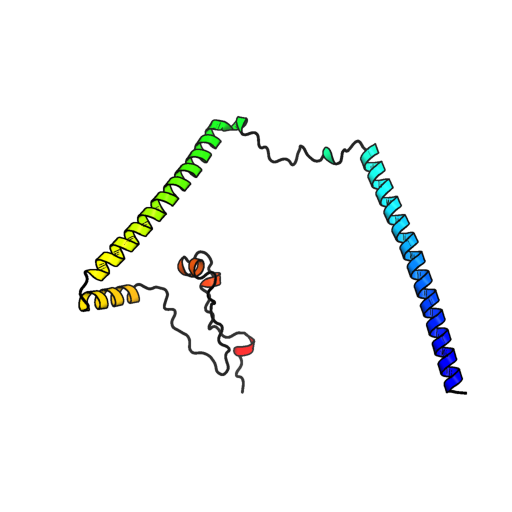 1.00 93.75 103 GLU A C 1
ATOM 881 O O . GLU A 1 103 ? -16.925 20.255 5.886 1.00 93.75 103 GLU A O 1
ATOM 886 N N . LYS A 1 104 ? -16.970 18.434 4.562 1.00 92.75 104 LYS A N 1
ATOM 887 C CA . LYS A 1 104 ? -18.209 17.876 5.126 1.00 92.75 104 LYS A CA 1
ATOM 888 C C . LYS A 1 104 ? -18.090 17.677 6.634 1.00 92.75 104 LYS A C 1
ATOM 890 O O . LYS A 1 104 ? -18.955 18.146 7.369 1.00 92.75 104 LYS A O 1
ATOM 895 N N . ARG A 1 105 ? -17.006 17.059 7.122 1.00 90.12 105 ARG A N 1
ATOM 896 C CA . ARG A 1 105 ? -16.782 16.878 8.568 1.00 90.12 105 ARG A CA 1
ATOM 897 C C . ARG A 1 105 ? -16.635 18.187 9.330 1.00 90.12 105 ARG A C 1
ATOM 899 O O . ARG A 1 105 ? -17.096 18.265 10.467 1.00 90.12 105 ARG A O 1
ATOM 906 N N . ARG A 1 106 ? -16.015 19.204 8.729 1.00 92.00 106 ARG A N 1
ATOM 907 C CA . ARG A 1 106 ? -15.887 20.540 9.333 1.00 92.00 106 ARG A CA 1
ATOM 908 C C . ARG A 1 106 ? -17.236 21.249 9.470 1.00 92.00 106 ARG A C 1
ATOM 910 O O . ARG A 1 106 ? -17.404 22.007 10.417 1.00 92.00 106 ARG A O 1
ATOM 917 N N . GLY A 1 107 ? -18.175 21.003 8.556 1.00 91.00 107 GLY A N 1
ATOM 918 C CA . GLY A 1 107 ? -19.534 21.552 8.608 1.00 91.00 107 GLY A CA 1
ATOM 919 C C . GLY A 1 107 ? -20.523 20.769 9.484 1.00 91.00 107 GLY A C 1
ATOM 920 O O . GLY A 1 107 ? -21.612 21.273 9.748 1.00 91.00 107 GLY A O 1
ATOM 921 N N . MET A 1 108 ? -20.173 19.557 9.926 1.00 90.44 108 MET A N 1
ATOM 922 C CA . MET A 1 108 ? -21.038 18.701 10.750 1.00 90.44 108 MET A CA 1
ATOM 923 C C . MET A 1 108 ? -21.050 19.138 12.217 1.00 90.44 108 MET A C 1
ATOM 925 O O . MET A 1 108 ? -20.016 19.526 12.771 1.00 90.44 108 MET A O 1
ATOM 929 N N . THR A 1 109 ? -22.209 19.005 12.866 1.00 93.69 109 THR A N 1
ATOM 930 C CA . THR A 1 109 ? -22.331 19.179 14.321 1.00 93.69 109 THR A CA 1
ATOM 931 C C . THR A 1 109 ? -21.716 17.995 15.074 1.00 93.69 109 THR A C 1
ATOM 933 O O . THR A 1 109 ? -21.489 16.929 14.500 1.00 93.69 109 THR A O 1
ATOM 936 N N . ASP A 1 110 ? -21.446 18.165 16.370 1.00 88.44 110 ASP A N 1
ATOM 937 C CA . ASP A 1 110 ? -20.791 17.128 17.178 1.00 88.44 110 ASP A CA 1
ATOM 938 C C . ASP A 1 110 ? -21.635 15.846 17.292 1.00 88.44 110 ASP A C 1
ATOM 940 O O . ASP A 1 110 ? -21.104 14.752 17.120 1.00 88.44 110 ASP A O 1
ATOM 944 N N . GLU A 1 111 ? -22.956 15.970 17.462 1.00 89.00 111 GLU A N 1
ATOM 945 C CA . GLU A 1 111 ? -23.880 14.823 17.509 1.00 89.00 111 GLU A CA 1
ATOM 946 C C . GLU A 1 111 ? -23.917 14.045 16.184 1.00 89.00 111 GLU A C 1
ATOM 948 O O . GLU A 1 111 ? -23.962 12.814 16.164 1.00 89.00 111 GLU A O 1
ATOM 953 N N . GLN A 1 112 ? -23.871 14.756 15.053 1.00 90.56 112 GLN A N 1
ATOM 954 C CA . GLN A 1 112 ? -23.835 14.134 13.729 1.00 90.56 112 GLN A CA 1
ATOM 955 C C . GLN A 1 112 ? -22.499 13.438 13.472 1.00 90.56 112 GLN A C 1
ATOM 957 O O . GLN A 1 112 ? -22.472 12.385 12.838 1.00 90.56 112 GLN A O 1
ATOM 962 N N . ARG A 1 113 ? -21.396 14.006 13.975 1.00 90.38 113 ARG A N 1
ATOM 963 C CA . ARG A 1 113 ? -20.063 13.411 13.867 1.00 90.38 113 ARG A CA 1
ATOM 964 C C . ARG A 1 113 ? -19.966 12.118 14.668 1.00 90.38 113 ARG A C 1
ATOM 966 O O . ARG A 1 113 ? -19.481 11.134 14.132 1.00 90.38 113 ARG A O 1
ATOM 973 N N . GLU A 1 114 ? -20.501 12.091 15.888 1.00 90.69 114 GLU A N 1
ATOM 974 C CA . GLU A 1 114 ? -20.514 10.879 16.714 1.00 90.69 114 GLU A CA 1
ATOM 975 C C . GLU A 1 114 ? -21.347 9.754 16.075 1.00 90.69 114 GLU A C 1
ATOM 977 O O . GLU A 1 114 ? -20.945 8.590 16.081 1.00 90.69 114 GLU A O 1
ATOM 982 N N . ALA A 1 115 ? -22.499 10.089 15.485 1.00 91.56 115 ALA A N 1
ATOM 983 C CA . ALA A 1 115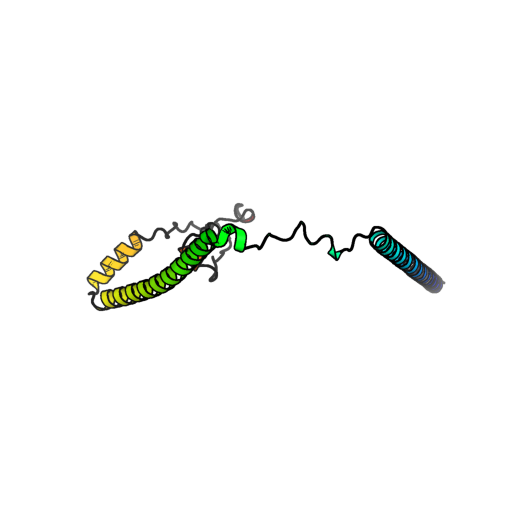 ? -23.319 9.115 14.768 1.00 91.56 115 ALA A CA 1
ATOM 984 C C . ALA A 1 115 ? -22.625 8.578 13.499 1.00 91.56 115 ALA A C 1
ATOM 986 O O . ALA A 1 115 ? -22.724 7.384 13.209 1.00 91.56 115 ALA A O 1
ATOM 987 N N . ASP A 1 116 ? -21.918 9.438 12.758 1.00 89.00 116 ASP A N 1
ATOM 988 C CA . ASP A 1 116 ? -21.122 9.050 11.585 1.00 89.00 116 ASP A CA 1
ATOM 989 C C . ASP A 1 116 ? -19.927 8.170 11.973 1.00 89.00 116 ASP A C 1
ATO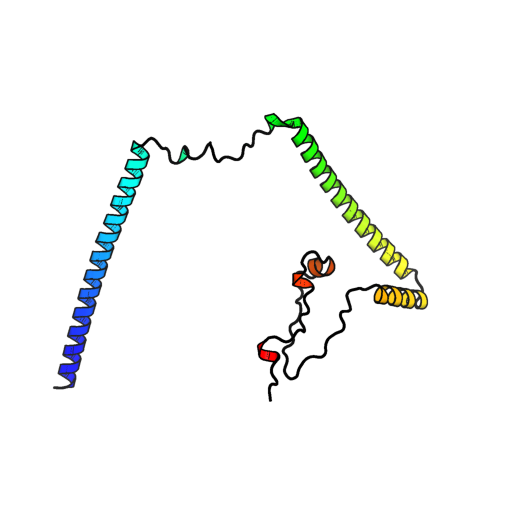M 991 O O . ASP A 1 116 ? -19.719 7.125 11.361 1.00 89.00 116 ASP A O 1
ATOM 995 N N . ASP A 1 117 ? -19.201 8.534 13.035 1.00 89.69 117 ASP A N 1
ATOM 996 C CA . ASP A 1 117 ? -18.104 7.739 13.595 1.00 89.69 117 ASP A CA 1
ATOM 997 C C . ASP A 1 117 ? -18.598 6.349 14.013 1.00 89.69 117 ASP A C 1
ATOM 999 O O . ASP A 1 117 ? -18.001 5.346 13.633 1.00 89.69 117 ASP A O 1
ATOM 1003 N N . ARG A 1 118 ? -19.738 6.263 14.713 1.00 89.88 118 ARG A N 1
ATOM 1004 C CA . ARG A 1 118 ? -20.335 4.978 15.110 1.00 89.88 118 ARG A CA 1
ATOM 1005 C C . ARG A 1 118 ? -20.676 4.105 13.905 1.00 89.88 118 ARG A C 1
ATOM 1007 O O . ARG A 1 118 ? -20.377 2.915 13.905 1.00 89.88 118 ARG A O 1
ATOM 1014 N N . ARG A 1 119 ? -21.264 4.698 12.863 1.00 89.62 119 ARG A N 1
ATOM 1015 C CA . ARG A 1 119 ? -21.595 3.990 11.621 1.00 89.62 119 ARG A CA 1
ATOM 1016 C C . ARG A 1 119 ? -20.340 3.506 10.887 1.00 89.62 119 ARG A C 1
ATOM 1018 O O . ARG A 1 119 ? -20.338 2.394 10.362 1.00 89.62 119 ARG A O 1
ATOM 1025 N N . LEU A 1 120 ? -19.298 4.334 10.817 1.00 86.88 120 LEU A N 1
ATOM 1026 C CA . LEU A 1 120 ? -18.020 3.970 10.203 1.00 86.88 120 LEU A CA 1
ATOM 1027 C C . LEU A 1 120 ? -17.358 2.817 10.964 1.00 86.88 120 LEU A C 1
ATOM 1029 O O . LEU A 1 120 ? -16.946 1.841 10.336 1.00 86.88 120 LEU A O 1
ATOM 1033 N N . ASP A 1 121 ? -17.352 2.882 12.294 1.00 85.12 121 ASP A N 1
ATOM 1034 C CA . ASP A 1 121 ? -16.836 1.831 13.169 1.00 85.12 121 ASP A CA 1
ATOM 1035 C C . ASP A 1 121 ? -17.569 0.497 12.977 1.00 85.12 121 ASP A C 1
ATOM 1037 O O . ASP A 1 121 ? -16.918 -0.544 12.891 1.00 85.12 121 ASP A O 1
ATOM 1041 N N . GLU A 1 122 ? -18.899 0.510 12.861 1.00 84.19 122 GLU A N 1
ATOM 1042 C CA . GLU A 1 122 ? -19.712 -0.687 12.586 1.00 84.19 122 GLU A CA 1
ATOM 1043 C C . GLU A 1 122 ? -19.415 -1.298 11.209 1.00 84.19 122 GLU A C 1
ATOM 1045 O O . GLU A 1 122 ? -19.460 -2.514 11.046 1.00 84.19 122 GLU A O 1
ATOM 1050 N N . SER A 1 123 ? -19.096 -0.467 10.212 1.00 79.44 123 SER A N 1
ATOM 1051 C CA . SER A 1 123 ? -18.749 -0.923 8.859 1.00 79.44 123 SER A CA 1
ATOM 1052 C C . SER A 1 123 ? -17.296 -1.386 8.705 1.00 79.44 123 SER A C 1
ATOM 1054 O O . SER A 1 123 ? -16.929 -1.924 7.657 1.00 79.44 123 SER A O 1
ATOM 1056 N N . SER A 1 124 ? -16.455 -1.170 9.722 1.00 74.19 124 SER A N 1
ATOM 1057 C CA . SER A 1 124 ? -15.053 -1.573 9.685 1.00 74.19 124 SER A CA 1
ATOM 1058 C C . SER A 1 124 ? -14.927 -3.091 9.868 1.00 74.19 124 SER A C 1
ATOM 1060 O O . SER A 1 124 ? -15.056 -3.633 10.962 1.00 74.19 124 SER A O 1
ATOM 1062 N N . ASN A 1 125 ? -14.639 -3.800 8.774 1.00 6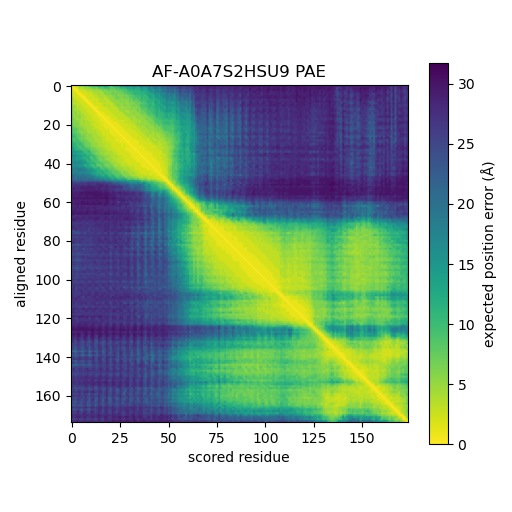1.53 125 ASN A N 1
ATOM 1063 C CA . ASN A 1 125 ? -14.415 -5.255 8.775 1.00 61.53 125 ASN A CA 1
ATOM 1064 C C . ASN A 1 125 ? -13.103 -5.678 9.476 1.00 61.53 125 ASN A C 1
ATOM 1066 O O . ASN A 1 125 ? -12.754 -6.853 9.470 1.00 61.53 125 ASN A O 1
ATOM 1070 N N . THR A 1 126 ? -12.350 -4.734 10.046 1.00 58.53 126 THR A N 1
ATOM 1071 C CA . THR A 1 126 ? -10.990 -4.920 10.577 1.00 58.53 126 THR A CA 1
ATOM 1072 C C . THR A 1 126 ? -10.922 -5.211 12.074 1.00 58.53 126 THR A C 1
ATOM 1074 O O . THR A 1 126 ? -9.827 -5.446 12.585 1.00 58.53 126 THR A O 1
ATOM 1077 N N . LYS A 1 127 ? -12.043 -5.203 12.805 1.00 56.88 127 LYS A N 1
ATOM 1078 C CA . LYS A 1 127 ? -12.053 -5.631 14.211 1.00 56.88 127 LYS A CA 1
ATOM 1079 C C . LYS A 1 127 ? -12.144 -7.155 14.276 1.00 56.88 127 LYS A C 1
ATOM 1081 O O . LYS A 1 127 ? -13.197 -7.710 14.572 1.00 56.88 127 LYS A O 1
ATOM 1086 N N . GLU A 1 128 ? -11.030 -7.830 14.008 1.00 62.06 128 GLU A N 1
ATOM 1087 C CA . GLU A 1 128 ? -10.858 -9.189 14.517 1.00 62.06 128 GLU A CA 1
ATOM 1088 C C . GLU A 1 128 ? -10.909 -9.120 16.049 1.00 62.06 128 GLU A C 1
ATOM 1090 O O . GLU A 1 128 ? -10.249 -8.281 16.669 1.00 62.06 128 GLU A O 1
ATOM 1095 N N . GLU A 1 129 ? -11.755 -9.945 16.667 1.00 62.44 129 GLU A N 1
ATOM 1096 C CA . GLU A 1 129 ? -11.862 -10.010 18.122 1.00 62.44 129 GLU A CA 1
ATOM 1097 C C . GLU A 1 129 ? -10.485 -10.352 18.701 1.00 62.44 129 GLU A C 1
ATOM 1099 O O . GLU A 1 129 ? -9.938 -11.423 18.436 1.00 62.44 129 GLU A O 1
ATOM 1104 N N . ALA A 1 130 ? -9.905 -9.429 19.475 1.00 66.38 130 ALA A N 1
ATOM 1105 C CA . ALA A 1 130 ? -8.608 -9.638 20.101 1.00 66.38 130 ALA A CA 1
ATOM 1106 C C . ALA A 1 130 ? -8.680 -10.875 21.009 1.00 66.38 130 ALA A C 1
ATOM 1108 O O . ALA A 1 130 ? -9.309 -10.851 22.071 1.00 66.38 130 ALA A O 1
ATOM 1109 N N . LYS A 1 131 ? -8.054 -11.973 20.578 1.00 75.94 131 LYS A N 1
ATOM 1110 C CA . LYS A 1 131 ? -7.989 -13.209 21.359 1.00 75.94 131 LYS A CA 1
ATOM 1111 C C . LYS A 1 131 ? -7.176 -12.962 22.626 1.00 75.94 131 LYS A C 1
ATOM 1113 O O . LYS A 1 131 ? -6.160 -12.269 22.611 1.00 75.94 131 LYS A O 1
ATOM 1118 N N . ALA A 1 132 ? -7.630 -13.534 23.737 1.00 80.25 132 ALA A N 1
ATOM 1119 C CA . ALA A 1 132 ? -6.894 -13.463 24.991 1.00 80.25 132 ALA A CA 1
ATOM 1120 C C . ALA A 1 132 ? -5.556 -14.211 24.861 1.00 80.25 132 ALA A C 1
ATOM 1122 O O . ALA A 1 132 ? -5.530 -15.361 24.424 1.00 80.25 132 ALA A O 1
ATOM 1123 N N . PHE A 1 133 ? -4.459 -13.560 25.257 1.00 83.44 133 PHE A N 1
ATOM 1124 C CA . PHE A 1 133 ? -3.127 -14.167 25.262 1.00 83.44 133 PHE A CA 1
ATOM 1125 C C . PHE A 1 133 ? -3.022 -15.285 26.306 1.00 83.44 133 PHE A C 1
ATOM 1127 O O . PHE A 1 133 ? -3.556 -15.172 27.413 1.00 83.44 133 PHE A O 1
ATOM 1134 N N . GLY A 1 134 ? -2.282 -16.342 25.971 1.00 84.44 134 GLY A N 1
ATOM 1135 C CA . GLY A 1 134 ? -1.896 -17.393 26.909 1.00 84.44 134 GLY A CA 1
ATOM 1136 C C . GLY A 1 134 ? -0.918 -16.902 27.984 1.00 84.44 134 GLY A C 1
ATOM 1137 O O . GLY A 1 134 ? -0.280 -15.852 27.860 1.00 84.44 134 GLY A O 1
ATOM 1138 N N . PHE A 1 135 ? -0.770 -17.681 29.058 1.00 83.00 135 PHE A N 1
ATOM 1139 C CA . PHE A 1 135 ? 0.187 -17.384 30.126 1.00 83.00 135 PHE A CA 1
ATOM 1140 C C . PHE A 1 135 ? 1.628 -17.370 29.576 1.00 83.00 135 PHE A C 1
ATOM 1142 O O . PHE A 1 135 ? 2.073 -18.330 28.951 1.00 83.00 135 PHE A O 1
ATOM 1149 N N . LEU A 1 136 ? 2.360 -16.267 29.788 1.00 85.94 136 LEU A N 1
ATOM 1150 C CA . LEU A 1 136 ? 3.719 -16.048 29.256 1.00 85.94 136 LEU A CA 1
ATOM 1151 C C . LEU A 1 136 ? 3.841 -16.139 27.712 1.00 85.94 136 LEU A C 1
ATOM 1153 O O . LEU A 1 136 ? 4.924 -16.442 27.194 1.00 85.94 136 LEU A O 1
ATOM 1157 N N . GLN A 1 137 ? 2.763 -15.873 26.968 1.00 89.00 137 GLN A N 1
ATOM 1158 C CA . GLN A 1 137 ? 2.817 -15.731 25.509 1.00 89.00 137 GLN A CA 1
ATOM 1159 C C . GLN A 1 137 ? 3.522 -14.420 25.122 1.00 89.00 137 GLN A C 1
ATOM 1161 O O . GLN A 1 137 ? 3.286 -13.372 25.731 1.00 89.00 137 GLN A O 1
ATOM 1166 N N . LYS A 1 138 ? 4.401 -14.456 24.117 1.00 88.44 138 LYS A N 1
ATOM 1167 C CA . LYS A 1 138 ? 5.080 -13.256 23.616 1.00 88.44 138 LYS A CA 1
ATOM 1168 C C . LYS A 1 138 ? 4.147 -12.420 22.739 1.00 88.44 138 LYS A C 1
ATOM 1170 O O . LYS A 1 138 ? 3.384 -12.937 21.929 1.00 88.44 138 LYS A O 1
ATOM 1175 N N . TYR A 1 139 ? 4.259 -11.101 22.872 1.00 88.75 139 TYR A N 1
ATOM 1176 C CA . TYR A 1 139 ? 3.554 -10.153 22.017 1.00 88.75 139 TYR A CA 1
ATOM 1177 C C . TYR A 1 139 ? 4.358 -9.864 20.746 1.00 88.75 139 TYR A C 1
ATOM 1179 O O . TYR A 1 139 ? 5.468 -9.331 20.817 1.00 88.75 139 TYR A O 1
ATOM 1187 N N . TYR A 1 140 ? 3.772 -10.163 19.588 1.00 87.81 140 TYR A N 1
ATOM 1188 C CA . TYR A 1 140 ? 4.319 -9.806 18.284 1.00 87.81 140 TYR A CA 1
ATOM 1189 C C . TYR A 1 140 ? 3.514 -8.650 17.690 1.00 87.81 140 TYR A C 1
ATOM 1191 O O . TYR A 1 140 ? 2.324 -8.773 17.412 1.00 87.81 140 TYR A O 1
ATOM 1199 N N . HIS A 1 141 ? 4.170 -7.506 17.496 1.00 86.50 141 HIS A N 1
ATOM 1200 C CA . HIS A 1 141 ? 3.564 -6.354 16.833 1.00 86.50 141 HIS A CA 1
ATOM 1201 C C . HIS A 1 141 ? 3.576 -6.558 15.311 1.00 86.50 141 HIS A C 1
ATOM 1203 O O . HIS A 1 141 ? 4.610 -6.927 14.752 1.00 86.50 141 HIS A O 1
ATOM 1209 N N . ARG A 1 142 ? 2.465 -6.246 14.629 1.00 83.94 142 ARG A N 1
ATOM 1210 C CA . ARG A 1 142 ? 2.314 -6.349 13.159 1.00 83.94 142 ARG A CA 1
ATOM 1211 C C . ARG A 1 142 ? 3.363 -5.546 12.370 1.00 83.94 142 ARG A C 1
ATOM 1213 O O . ARG A 1 142 ? 3.685 -5.882 11.236 1.00 83.94 142 ARG A O 1
ATOM 1220 N N . GLY A 1 143 ? 3.932 -4.516 12.994 1.00 87.62 143 GLY A N 1
ATOM 1221 C CA . GLY A 1 143 ? 4.928 -3.616 12.405 1.00 87.62 143 GLY A CA 1
ATOM 1222 C C . GLY A 1 143 ? 4.298 -2.345 11.830 1.00 87.62 143 GLY A C 1
ATOM 1223 O O . GLY A 1 143 ? 3.082 -2.211 11.802 1.00 87.62 143 GLY A O 1
ATOM 1224 N N . GLY A 1 144 ? 5.133 -1.384 11.422 1.00 88.19 144 GLY A N 1
ATOM 1225 C CA . GLY A 1 144 ? 4.687 -0.149 10.751 1.00 88.19 144 GLY A CA 1
ATOM 1226 C C . GLY A 1 144 ? 4.856 -0.171 9.228 1.00 88.19 144 GLY A C 1
ATOM 1227 O O . GLY A 1 144 ? 4.409 0.742 8.545 1.00 88.19 144 GLY A O 1
ATOM 1228 N N . PHE A 1 145 ? 5.511 -1.200 8.694 1.00 88.81 145 PHE A N 1
ATOM 1229 C CA . PHE A 1 145 ? 5.767 -1.353 7.263 1.00 88.81 145 PHE A CA 1
ATOM 1230 C C . PHE A 1 145 ? 4.626 -2.123 6.590 1.00 88.81 145 PHE A C 1
ATOM 1232 O O . PHE A 1 145 ? 3.978 -2.946 7.243 1.00 88.81 145 PHE A O 1
ATOM 1239 N N . PHE A 1 146 ? 4.413 -1.865 5.296 1.00 86.88 146 PHE A N 1
ATOM 1240 C CA . PHE A 1 146 ? 3.455 -2.572 4.429 1.00 86.88 146 PHE A CA 1
ATOM 1241 C C . PHE A 1 146 ? 2.002 -2.588 4.943 1.00 86.88 146 PHE A C 1
ATOM 1243 O O . PHE A 1 146 ? 1.239 -3.507 4.652 1.00 86.88 146 PHE A O 1
ATOM 1250 N N . GLN A 1 147 ? 1.617 -1.600 5.760 1.00 83.94 147 GLN A N 1
ATOM 1251 C CA . GLN A 1 147 ? 0.247 -1.500 6.276 1.00 83.94 147 GLN A CA 1
ATOM 1252 C C . GLN A 1 147 ? -0.748 -1.075 5.194 1.00 83.94 147 GLN A C 1
ATOM 1254 O O . GLN A 1 147 ? -1.910 -1.448 5.275 1.00 83.94 147 GLN A O 1
ATOM 1259 N N . ASP A 1 148 ? -0.287 -0.354 4.176 1.00 85.06 148 ASP A N 1
ATOM 1260 C CA . ASP A 1 148 ? -1.016 -0.059 2.940 1.00 85.06 148 ASP A CA 1
ATOM 1261 C C . ASP A 1 148 ? -1.531 -1.343 2.277 1.00 85.06 148 ASP A C 1
ATOM 1263 O O . ASP A 1 148 ? -2.741 -1.539 2.176 1.00 85.06 148 ASP A O 1
ATOM 1267 N N . LYS A 1 149 ? -0.635 -2.293 1.991 1.00 84.06 149 LYS A N 1
ATOM 1268 C CA . LYS A 1 149 ? -0.987 -3.609 1.432 1.00 84.06 149 LYS A CA 1
ATOM 1269 C C . LYS A 1 149 ? -1.924 -4.406 2.329 1.00 84.06 149 LYS A C 1
ATOM 1271 O O . LYS A 1 149 ? -2.731 -5.211 1.869 1.00 84.06 149 LYS A O 1
ATOM 1276 N N . ALA A 1 150 ? -1.788 -4.202 3.634 1.00 80.25 150 ALA A N 1
ATOM 1277 C CA . ALA A 1 150 ? -2.587 -4.867 4.642 1.00 80.25 150 ALA A CA 1
ATOM 1278 C C . ALA A 1 150 ? -4.015 -4.303 4.738 1.00 80.25 150 ALA A C 1
ATOM 1280 O O . ALA A 1 150 ? -4.931 -5.034 5.108 1.00 80.25 150 ALA A O 1
ATOM 1281 N N . VAL A 1 151 ? -4.197 -3.016 4.430 1.00 79.56 151 VAL A N 1
ATOM 1282 C CA . VAL A 1 151 ? -5.500 -2.340 4.344 1.00 79.56 151 VAL A CA 1
ATOM 1283 C C . VAL A 1 151 ? -6.174 -2.643 3.009 1.00 79.56 151 VAL A C 1
ATOM 1285 O O . VAL A 1 151 ? -7.371 -2.912 2.985 1.00 79.56 151 VAL A O 1
ATOM 1288 N N . GLU A 1 152 ? -5.414 -2.645 1.914 1.00 79.81 152 GLU A N 1
ATOM 1289 C CA . GLU A 1 152 ? -5.910 -3.016 0.584 1.00 79.81 152 GLU A CA 1
ATOM 1290 C C . GLU A 1 152 ? -6.245 -4.512 0.486 1.00 79.81 152 GLU A C 1
ATOM 1292 O O . GLU A 1 152 ? -7.104 -4.910 -0.299 1.00 79.81 152 GLU A O 1
ATOM 1297 N N . GLY A 1 153 ? -5.607 -5.345 1.315 1.00 78.06 153 GLY A N 1
ATOM 1298 C CA . GLY A 1 153 ? -5.819 -6.791 1.341 1.00 78.06 153 GLY A CA 1
ATOM 1299 C C . GLY A 1 153 ? -5.203 -7.517 0.144 1.00 78.06 153 GLY A C 1
ATOM 1300 O O . GLY A 1 153 ? -5.583 -8.655 -0.129 1.00 78.06 153 GLY A O 1
ATOM 1301 N N . GLU A 1 154 ? -4.262 -6.882 -0.564 1.00 78.00 154 GLU A N 1
ATOM 1302 C CA . GLU A 1 154 ? -3.593 -7.462 -1.738 1.00 78.00 154 GLU A CA 1
ATOM 1303 C C . GLU A 1 154 ? -2.823 -8.738 -1.382 1.00 78.00 154 GLU A C 1
ATOM 1305 O O . GLU A 1 154 ? -2.814 -9.711 -2.137 1.00 78.00 154 GLU A O 1
ATOM 1310 N N . GLU A 1 155 ? -2.190 -8.742 -0.207 1.00 81.38 155 GLU A N 1
ATOM 1311 C CA . GLU A 1 155 ? -1.381 -9.855 0.271 1.00 81.38 155 GLU A CA 1
ATOM 1312 C C . GLU A 1 155 ? -1.976 -10.440 1.566 1.00 81.38 155 GLU A C 1
ATOM 1314 O O . GLU A 1 155 ? -1.935 -9.794 2.621 1.00 81.38 155 GLU A O 1
ATOM 1319 N N . PRO A 1 156 ? -2.464 -11.699 1.548 1.00 82.69 156 PRO A N 1
ATOM 1320 C CA . PRO A 1 156 ? -3.092 -12.322 2.716 1.00 82.69 156 PRO A CA 1
ATOM 1321 C C . PRO A 1 156 ? -2.119 -12.510 3.886 1.00 82.69 156 PRO A C 1
ATOM 1323 O O . PRO A 1 156 ? -2.541 -12.644 5.032 1.00 82.69 156 PRO A O 1
ATOM 1326 N N . LEU A 1 157 ? -0.808 -12.474 3.624 1.00 83.69 157 LEU A N 1
ATOM 1327 C CA . LEU A 1 157 ? 0.234 -12.583 4.642 1.00 83.69 157 LEU A CA 1
ATOM 1328 C C . LEU A 1 157 ? 0.118 -11.508 5.733 1.00 83.69 157 LEU A C 1
ATOM 1330 O O . LEU A 1 157 ? 0.419 -11.793 6.895 1.00 83.69 157 LEU A O 1
ATOM 1334 N N . TYR A 1 158 ? -0.306 -10.291 5.377 1.00 82.94 158 TYR A N 1
ATOM 1335 C CA . TYR A 1 158 ? -0.425 -9.182 6.326 1.00 82.94 158 TYR A CA 1
ATOM 1336 C C . TYR A 1 158 ? -1.756 -9.170 7.081 1.00 82.94 158 TYR A C 1
ATOM 1338 O O . TYR A 1 158 ? -1.878 -8.447 8.071 1.00 82.94 158 TYR A O 1
ATOM 1346 N N . LEU A 1 159 ? -2.734 -9.964 6.643 1.00 81.31 159 LEU A N 1
ATOM 1347 C CA . LEU A 1 159 ? -4.026 -10.175 7.308 1.00 81.31 159 LEU A CA 1
ATOM 1348 C C . LEU A 1 159 ? -3.978 -11.323 8.330 1.00 81.31 159 LEU A C 1
ATOM 1350 O O . LEU A 1 159 ? -4.989 -11.672 8.920 1.00 81.31 159 LEU A O 1
ATOM 1354 N N . ARG A 1 160 ? -2.804 -11.927 8.532 1.00 83.50 160 ARG A N 1
ATOM 1355 C CA . ARG A 1 160 ? -2.575 -12.942 9.560 1.00 83.50 160 ARG A CA 1
ATOM 1356 C C . ARG A 1 160 ? -2.860 -12.394 10.960 1.00 83.50 160 ARG A C 1
ATOM 1358 O O . ARG A 1 160 ? -2.450 -11.284 11.290 1.00 83.50 160 ARG A O 1
ATOM 1365 N N . ASP A 1 161 ? -3.410 -13.253 11.811 1.00 84.88 161 ASP A N 1
ATOM 1366 C CA . ASP A 1 161 ? -3.454 -13.047 13.256 1.00 84.88 161 ASP A CA 1
ATOM 1367 C C . ASP A 1 161 ? -2.034 -13.154 13.854 1.00 84.88 161 ASP A C 1
ATOM 1369 O O . ASP A 1 161 ? -1.414 -14.220 13.872 1.00 84.88 161 ASP A O 1
ATOM 1373 N N . TYR A 1 162 ? -1.485 -12.031 14.323 1.00 84.00 162 TYR A N 1
ATOM 1374 C CA . TYR A 1 162 ? -0.165 -11.975 14.972 1.00 84.00 162 TYR A CA 1
ATOM 1375 C C . TYR A 1 162 ? -0.221 -12.330 16.465 1.00 84.00 162 TYR A C 1
ATOM 1377 O O . TYR A 1 162 ? 0.818 -12.382 17.126 1.00 84.00 162 TYR A O 1
ATOM 1385 N N . HIS A 1 163 ? -1.417 -12.556 17.007 1.00 84.25 163 HIS A N 1
ATOM 1386 C CA . HIS A 1 163 ? -1.649 -12.927 18.399 1.00 84.25 163 HIS A CA 1
ATOM 1387 C C . HIS A 1 163 ? -1.837 -14.437 18.581 1.00 84.25 163 HIS A C 1
ATOM 1389 O O . HIS A 1 163 ? -2.047 -14.896 19.704 1.00 84.25 163 HIS A O 1
ATOM 1395 N N . GLU A 1 164 ? -1.711 -15.232 17.515 1.00 86.88 164 GLU A N 1
ATOM 1396 C CA . GLU A 1 164 ? -1.742 -16.688 17.619 1.00 86.88 164 GLU A CA 1
ATOM 1397 C C . GLU A 1 164 ? -0.529 -17.220 18.421 1.00 86.88 164 GLU A C 1
ATOM 1399 O O . GLU A 1 164 ? 0.607 -16.798 18.175 1.00 86.88 164 GLU A O 1
ATOM 1404 N N . PRO A 1 165 ? -0.730 -18.154 19.375 1.00 87.69 165 PRO A N 1
ATOM 1405 C CA . PRO A 1 165 ? 0.371 -18.796 20.086 1.00 87.69 165 PRO A CA 1
ATOM 1406 C C . PRO A 1 165 ? 1.285 -19.568 19.131 1.00 87.69 165 PRO A C 1
ATOM 1408 O O . PRO A 1 165 ? 0.820 -20.411 18.355 1.00 87.69 165 PRO A O 1
ATOM 1411 N N . LEU A 1 166 ? 2.599 -19.344 19.234 1.00 85.94 166 LEU A N 1
ATOM 1412 C CA . LEU A 1 166 ? 3.576 -20.200 18.559 1.00 85.94 166 LEU A CA 1
ATOM 1413 C C . LEU A 1 166 ? 3.578 -21.609 19.156 1.00 85.94 166 LEU A C 1
ATOM 1415 O O . LEU A 1 166 ? 3.104 -21.836 20.265 1.00 85.94 166 LEU A O 1
ATOM 1419 N N . GLU A 1 167 ? 4.149 -22.565 18.426 1.00 84.75 167 GLU A N 1
ATOM 1420 C CA . GLU A 1 167 ? 4.201 -23.976 18.827 1.00 84.75 167 GLU A CA 1
ATOM 1421 C C . GLU A 1 167 ? 4.796 -24.186 20.229 1.00 84.75 167 GLU A C 1
ATOM 1423 O O . GLU A 1 167 ? 4.243 -24.938 21.027 1.00 84.75 167 GLU A O 1
ATOM 1428 N N . GLU A 1 168 ? 5.852 -23.447 20.572 1.00 81.19 168 GLU A N 1
ATOM 1429 C CA . GLU A 1 168 ? 6.486 -23.477 21.898 1.00 81.19 168 GLU A CA 1
ATOM 1430 C C . GLU A 1 168 ? 5.607 -22.884 23.017 1.00 81.19 168 GLU A C 1
ATOM 1432 O O . GLU A 1 168 ? 5.825 -23.155 24.195 1.00 81.19 168 GLU A O 1
ATOM 1437 N N . GLU A 1 169 ? 4.621 -22.054 22.668 1.00 82.31 169 GLU A N 1
ATOM 1438 C CA . GLU A 1 169 ? 3.746 -21.329 23.601 1.00 82.31 169 GLU A CA 1
ATOM 1439 C C . GLU A 1 169 ? 2.370 -21.985 23.760 1.00 82.31 169 GLU A C 1
ATOM 1441 O O . GLU A 1 169 ? 1.574 -21.552 24.589 1.00 82.31 169 GLU A O 1
ATOM 1446 N N . LYS A 1 170 ? 2.093 -23.049 22.994 1.00 81.56 170 LYS A N 1
ATOM 1447 C CA . LYS A 1 170 ? 0.877 -23.866 23.128 1.00 81.56 170 LYS A CA 1
ATOM 1448 C C . LYS A 1 170 ? 0.909 -24.783 24.354 1.00 81.56 170 LYS A C 1
ATOM 1450 O O . LYS A 1 170 ? -0.134 -25.307 24.740 1.00 81.56 170 LYS A O 1
ATOM 1455 N N . TYR A 1 171 ? 2.082 -24.984 24.952 1.00 79.94 171 TYR A N 1
ATOM 1456 C CA . TYR A 1 171 ? 2.258 -25.790 26.156 1.00 79.94 171 TYR A CA 1
ATOM 1457 C C . TYR A 1 171 ? 2.215 -24.919 27.409 1.00 79.94 171 TYR A C 1
ATOM 1459 O O . TYR A 1 171 ? 2.728 -23.800 27.425 1.00 79.94 171 TYR A O 1
ATOM 1467 N N . ASP A 1 172 ? 1.616 -25.460 28.466 1.00 76.00 172 ASP A N 1
ATOM 1468 C CA . ASP A 1 172 ? 1.530 -24.795 29.760 1.00 76.00 172 ASP A CA 1
ATOM 1469 C C . ASP A 1 172 ? 2.933 -24.646 30.366 1.00 76.00 172 ASP A C 1
ATOM 1471 O O . ASP A 1 172 ? 3.605 -25.637 30.663 1.00 76.00 172 ASP A O 1
ATOM 1475 N N . LYS A 1 173 ? 3.394 -23.398 30.494 1.00 68.50 173 LYS A N 1
ATOM 1476 C CA . LYS A 1 173 ? 4.689 -23.047 31.090 1.00 68.50 173 LYS A CA 1
ATOM 1477 C C . LYS A 1 173 ? 4.546 -23.042 32.617 1.00 68.50 173 LYS A C 1
ATOM 1479 O O . LYS A 1 173 ? 4.648 -21.984 33.239 1.00 68.50 173 LYS A O 1
ATOM 1484 N N . ASN A 1 174 ? 4.263 -24.214 33.180 1.00 62.09 174 ASN A N 1
ATOM 1485 C CA . ASN A 1 174 ? 4.198 -24.478 34.619 1.00 62.09 174 ASN A CA 1
ATOM 1486 C C . ASN A 1 174 ? 5.453 -25.204 35.112 1.00 62.09 174 ASN A C 1
ATOM 1488 O O . ASN A 1 174 ? 5.929 -26.121 34.405 1.00 62.09 174 ASN A O 1
#

Sequence (174 aa):
EQEQEQEQKQEQEEEEAEKRAKEKVKERKVESKSLMIDQIKRDIEVENAGVNEDDASDIELIDDDDEKNEAEEYELWKIRELKRIKRDKEERLDRQKELEWIEKRRGMTDEQREADDRRLDESSNTKEEAKAFGFLQKYYHRGGFFQDKAVEGEEPLYLRDYHEPLEEEKYDKN

Foldseek 3Di:
DVVVVVVVVVVVVVVVVVVVVVVVVVVVVVVVVVVVVVVVVVVVVCVVVVPDVCVVPPVPDDPPPCVVCVPVVVVVVVVVVVVVVVVVVVVVVVVVVVVVVVVVLVPDDPVVNVVVVVVVVVVPPLPDPPDDAADPADQDDLDPPPVVCVVVVVDCVSVDDRRDGDPVRVDDPD

InterPro domains:
  IPR009730 Micro-fibrillar-associated protein 1, C-terminal [PF06991] (3-173)
  IPR033194 Microfibrillar-associated protein 1 [PTHR15327] (5-173)

pLDDT: mean 81.62, std 12.04, range [50.19, 96.88]

Secondary structure (DSSP, 8-state):
-HHHHHHHHHHHHHHHHHHHHHHHHHHHHHHHHHHHHHHHHHHHHHHHTT--GGGTTSSSS----TTSSHHHHHHHHHHHHHHHHHHHHHHHHHHHHHHHHHHHHHHS-HHHHHHHHHHHHHH-TT----PPPPTTPPP----SSSHHHHHHTS-GGGGS-TTSPPGGGSS---

Organism: NCBI:txid327968

Solvent-accessible surface area (backbone atoms only — not comparable to full-atom values): 10591 Å² total; per-residue (Å²): 106,74,66,60,54,49,51,53,51,50,52,53,52,50,53,52,50,51,52,52,50,56,48,54,54,50,50,51,56,50,51,54,50,49,54,51,52,54,49,52,49,50,53,51,49,37,57,73,67,67,51,49,81,78,69,76,54,72,87,76,54,77,88,78,67,60,80,82,48,47,72,60,52,51,51,51,49,50,52,55,49,52,51,50,56,47,48,60,50,48,56,54,49,50,54,47,51,52,52,51,51,52,50,51,58,71,73,48,53,72,71,57,46,54,53,50,51,53,51,52,58,72,68,47,88,77,75,68,79,82,73,83,76,58,85,91,53,83,88,55,77,90,68,89,67,70,51,65,45,37,71,73,53,79,44,69,79,63,68,55,76,57,79,64,74,50,83,86,50,72,53,83,89,121